Protein AF-A0AAW4UNA0-F1 (afdb_monomer)

Nearest PDB structures (foldseek):
  5j33-assembly1_A  TM=5.255E-01  e=4.674E-01  Arabidopsis thaliana
  5j34-assembly2_D  TM=4.840E-01  e=1.315E+00  Arabidopsis thaliana
  3blx-assembly6_P  TM=4.340E-01  e=8.113E-01  Saccharomyces cerevisiae
  2ayi-assembly1_A  TM=4.785E-01  e=1.988E+00  Thermus thermophilus

pLDDT: mean 91.31, std 9.85, range [39.16, 98.44]

Organism: NCBI:txid39491

Mean predicted aligned error: 4.28 Å

Sequence (84 aa):
MGGALALHPMIVVKDGKMDASRKYRGKIGKVIKNYAKDLEENLKNAIPDRVFITHSECDAKTVEEVRDYIASLGIFKEIIETRA

Foldseek 3Di:
DPPPFQKDFDWDADPNDTDTDDIDGDDPLVVLVVVLVVCLVVLQVDDQAEDEDEDEDDDPVSSVVSQVVSVVSVRHPYYYYHYD

Structure (mmCIF, N/CA/C/O backbone):
data_AF-A0AAW4UNA0-F1
#
_entry.id   AF-A0AAW4UNA0-F1
#
loop_
_atom_site.group_PDB
_atom_site.id
_atom_site.type_symbol
_atom_site.label_atom_id
_atom_site.label_alt_id
_atom_site.label_comp_id
_atom_site.label_asym_id
_atom_site.label_entity_id
_atom_site.label_seq_id
_atom_site.pdbx_PDB_ins_code
_atom_site.Cartn_x
_atom_site.Cartn_y
_atom_site.Cartn_z
_atom_site.occupancy
_atom_site.B_iso_or_equiv
_atom_site.auth_seq_id
_atom_site.auth_comp_id
_atom_site.auth_asym_id
_atom_site.auth_atom_id
_atom_site.pdbx_PDB_model_num
ATOM 1 N N . MET A 1 1 ? 7.571 -7.131 -28.133 1.00 39.16 1 MET A N 1
ATOM 2 C CA . MET A 1 1 ? 7.901 -5.693 -28.008 1.00 39.16 1 MET A CA 1
ATOM 3 C C . MET A 1 1 ? 6.875 -4.986 -27.114 1.00 39.16 1 MET A C 1
ATOM 5 O O . MET A 1 1 ? 5.944 -4.388 -27.624 1.00 39.16 1 MET A O 1
ATOM 9 N N . GLY A 1 2 ? 6.995 -5.081 -25.783 1.00 48.03 2 GLY A N 1
ATOM 10 C CA . GLY A 1 2 ? 6.107 -4.371 -24.833 1.00 48.03 2 GLY A CA 1
ATOM 11 C C . GLY A 1 2 ? 6.815 -3.301 -23.988 1.00 48.03 2 GLY A C 1
ATOM 12 O O . GLY A 1 2 ? 6.175 -2.580 -23.232 1.00 48.03 2 GLY A O 1
ATOM 13 N N . GLY A 1 3 ? 8.141 -3.183 -24.116 1.00 56.59 3 GLY A N 1
ATOM 14 C CA . GLY A 1 3 ? 8.985 -2.364 -23.239 1.00 56.59 3 GLY A CA 1
ATOM 15 C C . GLY A 1 3 ? 9.029 -0.867 -23.556 1.00 56.59 3 GLY A C 1
ATOM 16 O O . GLY A 1 3 ? 9.596 -0.112 -22.775 1.00 56.59 3 GLY A O 1
ATOM 17 N N . ALA A 1 4 ? 8.429 -0.407 -24.659 1.00 65.38 4 ALA A N 1
ATOM 18 C CA . ALA A 1 4 ? 8.588 0.977 -25.124 1.00 65.38 4 ALA A CA 1
ATOM 19 C C . ALA A 1 4 ? 7.896 2.026 -24.230 1.00 65.38 4 ALA A C 1
ATOM 21 O O . ALA A 1 4 ? 8.228 3.209 -24.290 1.00 65.38 4 ALA A O 1
ATOM 22 N N . LEU A 1 5 ? 6.934 1.616 -23.393 1.00 73.25 5 LEU A N 1
ATOM 23 C CA . LEU A 1 5 ? 6.125 2.553 -22.612 1.00 73.25 5 LEU A CA 1
ATOM 24 C C . LEU A 1 5 ? 6.322 2.452 -21.095 1.00 73.25 5 LEU A C 1
ATOM 26 O O . LEU A 1 5 ? 5.815 3.332 -20.410 1.00 73.25 5 LEU A 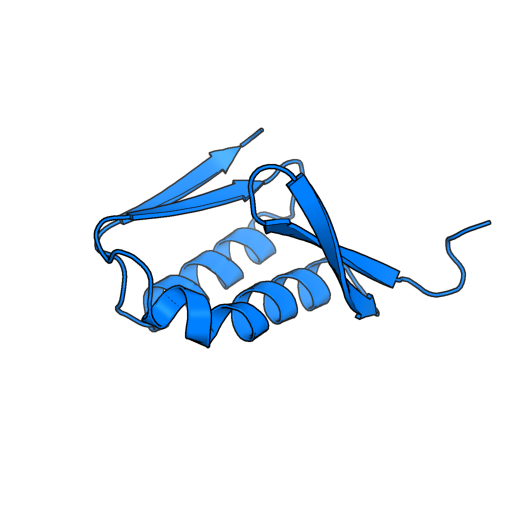O 1
ATOM 30 N N . ALA A 1 6 ? 7.074 1.471 -20.574 1.00 83.69 6 ALA A N 1
ATOM 31 C CA . ALA A 1 6 ? 7.242 1.237 -19.127 1.00 83.69 6 ALA A CA 1
ATOM 32 C C . ALA A 1 6 ? 5.900 1.296 -18.368 1.00 83.69 6 ALA A C 1
ATOM 34 O O . ALA A 1 6 ? 5.756 2.028 -17.385 1.00 83.69 6 ALA A O 1
ATOM 35 N N . LEU A 1 7 ? 4.892 0.605 -18.916 1.00 88.88 7 LEU A N 1
ATOM 36 C CA . LEU A 1 7 ? 3.541 0.563 -18.372 1.00 88.88 7 LEU A CA 1
ATOM 37 C C . LEU A 1 7 ? 3.371 -0.637 -17.448 1.00 88.88 7 LEU A C 1
ATOM 39 O O . LEU A 1 7 ? 3.714 -1.762 -17.802 1.00 88.88 7 LEU A O 1
ATOM 43 N N . HIS A 1 8 ? 2.761 -0.378 -16.303 1.00 89.94 8 HIS A N 1
ATOM 44 C CA . HIS A 1 8 ? 2.481 -1.342 -15.256 1.00 89.94 8 HIS A CA 1
ATOM 45 C C . HIS A 1 8 ? 0.972 -1.298 -14.966 1.00 89.94 8 HIS A C 1
ATOM 47 O O . HIS A 1 8 ? 0.476 -0.253 -14.536 1.00 89.94 8 HIS A O 1
ATOM 53 N N . PRO A 1 9 ? 0.208 -2.357 -15.290 1.00 90.56 9 PRO A N 1
ATOM 54 C CA . PRO A 1 9 ? -1.219 -2.414 -14.993 1.00 90.56 9 PRO A CA 1
ATOM 55 C C . PRO A 1 9 ? -1.456 -2.750 -13.517 1.00 90.56 9 PRO A C 1
ATOM 57 O O . PRO A 1 9 ? -0.767 -3.594 -12.942 1.00 90.56 9 PRO A O 1
ATOM 60 N N . MET A 1 10 ? -2.432 -2.096 -12.894 1.00 91.50 10 MET A N 1
ATOM 61 C CA . MET A 1 10 ? -3.002 -2.537 -11.626 1.00 91.50 10 MET A CA 1
ATOM 62 C C . MET A 1 10 ? -4.067 -3.579 -11.936 1.00 91.50 10 MET A C 1
ATOM 64 O O . MET A 1 10 ? -4.983 -3.318 -12.716 1.00 91.50 10 MET A O 1
ATOM 68 N N . ILE A 1 11 ? -3.925 -4.757 -11.337 1.00 91.56 11 ILE A N 1
ATOM 69 C CA . ILE A 1 11 ? -4.915 -5.822 -11.437 1.00 91.56 11 ILE A CA 1
ATOM 70 C C . ILE A 1 11 ? -5.742 -5.806 -10.157 1.00 91.56 11 ILE A C 1
ATOM 72 O O . ILE A 1 11 ? -5.185 -5.854 -9.063 1.00 9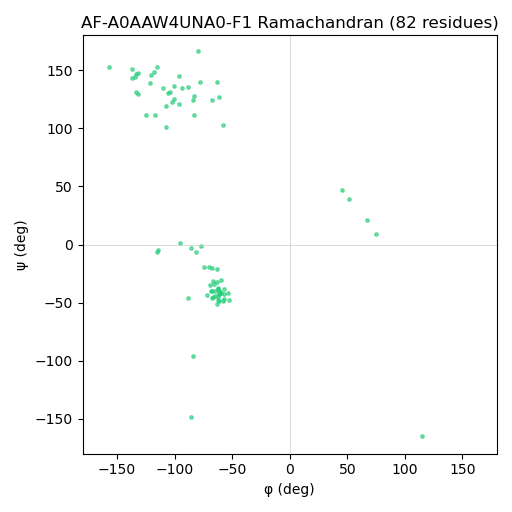1.56 11 ILE A O 1
ATOM 76 N N . VAL A 1 12 ? -7.060 -5.712 -10.297 1.00 91.69 12 VAL A N 1
ATOM 77 C CA . VAL A 1 12 ? -8.013 -5.721 -9.184 1.00 91.69 12 VAL A CA 1
ATOM 78 C C . VAL A 1 12 ? -8.927 -6.928 -9.305 1.00 91.69 12 VAL A C 1
ATOM 80 O O . VAL A 1 12 ? -9.233 -7.372 -10.410 1.00 91.69 12 VAL A O 1
ATOM 83 N N . VAL A 1 13 ? -9.371 -7.460 -8.168 1.00 91.75 13 VAL A N 1
ATOM 84 C CA . VAL A 1 13 ? -10.398 -8.503 -8.145 1.00 91.75 13 VAL A CA 1
ATOM 85 C C . VAL A 1 13 ? -11.747 -7.843 -7.914 1.00 91.75 13 VAL A C 1
ATOM 87 O O . VAL A 1 13 ? -11.952 -7.188 -6.895 1.00 91.75 13 VAL A O 1
ATOM 90 N N . LYS A 1 14 ? -12.670 -8.024 -8.856 1.00 89.12 14 LYS A N 1
ATOM 91 C CA . LYS A 1 14 ? -14.051 -7.554 -8.758 1.00 89.12 14 LYS A CA 1
ATOM 92 C C . LYS A 1 14 ? -14.985 -8.696 -9.135 1.00 89.12 14 LYS A C 1
ATOM 94 O O . LYS A 1 14 ? -14.769 -9.356 -10.148 1.00 89.12 14 LYS A O 1
ATOM 99 N N . ASP A 1 15 ? -15.981 -8.963 -8.294 1.00 92.50 15 ASP A N 1
ATOM 100 C CA . ASP A 1 15 ? -16.974 -10.027 -8.507 1.00 92.50 15 ASP A CA 1
ATOM 101 C C . ASP A 1 15 ? -16.335 -11.401 -8.812 1.00 92.50 15 ASP A C 1
ATOM 103 O O . ASP A 1 15 ? -16.776 -12.149 -9.685 1.00 92.50 15 ASP A O 1
ATOM 107 N N . GLY A 1 16 ? -15.232 -11.712 -8.119 1.00 93.94 16 GLY A N 1
ATOM 108 C CA . GLY A 1 16 ? -14.483 -12.963 -8.278 1.00 93.94 16 GLY A CA 1
ATOM 109 C C . GLY A 1 16 ? -13.621 -13.060 -9.544 1.00 93.94 16 GLY A C 1
ATOM 110 O O . GLY A 1 16 ? -13.091 -14.132 -9.826 1.00 93.94 16 GLY A O 1
ATOM 111 N N . LYS A 1 17 ? -13.459 -11.975 -10.311 1.00 94.19 17 LYS A N 1
ATOM 112 C CA . LYS A 1 17 ? -12.664 -11.943 -11.550 1.00 94.19 17 LYS A CA 1
ATOM 113 C C . LYS A 1 17 ? -11.526 -10.934 -11.459 1.00 94.19 17 LYS A C 1
ATOM 115 O O . LYS A 1 17 ? -11.678 -9.885 -10.841 1.00 94.19 17 LYS A O 1
ATOM 120 N N . MET A 1 18 ? -10.398 -11.248 -12.094 1.00 94.50 18 MET A N 1
ATOM 121 C CA . MET A 1 18 ? -9.268 -10.325 -12.228 1.00 94.50 18 MET A CA 1
ATOM 122 C C . MET A 1 18 ? -9.499 -9.384 -13.413 1.00 94.50 18 MET A C 1
ATOM 124 O O . MET A 1 18 ? -9.736 -9.856 -14.525 1.00 94.50 18 MET A O 1
ATOM 128 N N . ASP A 1 19 ? -9.389 -8.078 -13.185 1.00 92.25 19 ASP A N 1
ATOM 129 C CA . ASP A 1 19 ? -9.509 -7.051 -14.222 1.00 92.25 19 ASP A CA 1
ATOM 130 C C . ASP A 1 19 ? -8.351 -6.048 -14.142 1.00 92.25 19 ASP A C 1
ATOM 132 O O . ASP A 1 19 ? -7.831 -5.752 -13.062 1.00 92.25 19 ASP A O 1
ATOM 136 N N . ALA A 1 20 ? -7.935 -5.520 -15.291 1.00 90.00 20 ALA A N 1
ATOM 137 C CA . ALA A 1 20 ? -6.951 -4.454 -15.361 1.00 90.00 20 ALA A CA 1
ATOM 138 C C . ALA A 1 20 ? -7.660 -3.113 -15.155 1.00 90.00 20 ALA A C 1
ATOM 140 O O . ALA A 1 20 ? -8.403 -2.654 -16.017 1.00 90.00 20 ALA A O 1
ATOM 141 N N . SER A 1 21 ? -7.396 -2.457 -14.027 1.00 86.56 21 SER A N 1
ATOM 142 C CA . SER A 1 21 ? -7.974 -1.150 -13.728 1.00 86.56 21 SER A CA 1
ATOM 143 C C . SER A 1 21 ? -7.142 -0.034 -14.373 1.00 86.56 21 SER A C 1
ATOM 145 O O . SER A 1 21 ? -7.287 0.292 -15.552 1.00 86.56 21 SER A O 1
ATOM 147 N N . ARG A 1 22 ? -6.224 0.567 -13.619 1.00 89.25 22 ARG A N 1
ATOM 148 C CA . ARG A 1 22 ? -5.401 1.696 -14.049 1.00 89.25 22 ARG A CA 1
ATOM 149 C C . ARG A 1 22 ? -4.040 1.216 -14.552 1.00 89.25 22 ARG A C 1
ATOM 151 O O . ARG A 1 22 ? -3.462 0.265 -14.035 1.00 89.25 22 ARG A O 1
ATOM 158 N N . LYS A 1 23 ? -3.503 1.898 -15.569 1.00 90.38 23 LYS A N 1
ATOM 159 C CA . LYS A 1 23 ? -2.135 1.695 -16.069 1.00 90.38 23 LYS A CA 1
ATOM 160 C C . LYS A 1 23 ? -1.246 2.833 -15.590 1.00 90.38 23 LYS A C 1
ATOM 162 O O . LYS A 1 23 ? -1.583 4.002 -15.758 1.00 90.38 23 LYS A O 1
ATOM 167 N N . TYR A 1 24 ? -0.095 2.484 -15.041 1.00 91.25 24 TYR A N 1
ATOM 168 C CA . TYR A 1 24 ? 0.865 3.415 -14.465 1.00 91.25 24 TYR A CA 1
ATOM 169 C C . TYR A 1 24 ? 2.152 3.386 -15.261 1.00 91.25 24 TYR A C 1
ATOM 171 O O . TYR A 1 24 ? 2.480 2.374 -15.873 1.00 91.25 24 TYR A O 1
ATOM 179 N N . ARG A 1 25 ? 2.894 4.492 -15.250 1.00 90.75 25 ARG A N 1
ATOM 180 C CA . ARG A 1 25 ? 4.109 4.637 -16.048 1.00 90.75 25 ARG A CA 1
ATOM 181 C C . ARG A 1 25 ? 5.328 4.923 -15.179 1.00 90.75 25 ARG A C 1
ATOM 183 O O . ARG A 1 25 ? 5.259 5.761 -14.281 1.00 90.75 25 ARG A O 1
ATOM 190 N N . GLY A 1 26 ? 6.456 4.297 -15.508 1.00 90.38 26 GLY A N 1
ATOM 191 C CA . GLY A 1 26 ? 7.762 4.588 -14.910 1.00 90.38 26 GLY A CA 1
ATOM 192 C C . GLY A 1 26 ? 8.337 3.427 -14.105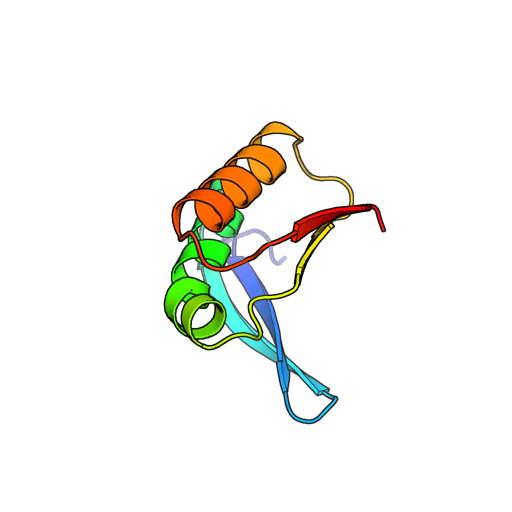 1.00 90.38 26 GLY A C 1
ATOM 193 O O . GLY A 1 26 ? 7.903 2.294 -14.241 1.00 90.38 26 GLY A O 1
ATOM 194 N N . LYS A 1 27 ? 9.353 3.706 -13.280 1.00 90.12 27 LYS A N 1
ATOM 195 C CA . LYS A 1 27 ? 10.034 2.678 -12.477 1.00 90.12 27 LYS A CA 1
ATOM 196 C C . LYS A 1 27 ? 9.074 2.028 -11.476 1.00 90.12 27 LYS A C 1
ATOM 198 O O . LYS A 1 27 ? 8.324 2.736 -10.804 1.00 90.12 27 LYS A O 1
ATOM 203 N N . ILE A 1 28 ? 9.187 0.710 -11.316 1.00 87.44 28 ILE A N 1
ATOM 204 C CA . ILE A 1 28 ? 8.264 -0.103 -10.514 1.00 87.44 28 ILE A CA 1
ATOM 205 C C . ILE A 1 28 ? 8.088 0.398 -9.069 1.00 87.44 28 ILE A C 1
ATOM 207 O O . ILE A 1 28 ? 6.959 0.518 -8.614 1.00 87.44 28 ILE A O 1
ATOM 211 N N . GLY A 1 29 ? 9.158 0.816 -8.380 1.00 87.75 29 GLY A N 1
ATOM 212 C CA . GLY A 1 29 ? 9.044 1.343 -7.010 1.00 87.75 29 GLY A CA 1
ATOM 213 C C . GLY A 1 29 ? 8.187 2.614 -6.910 1.00 87.75 29 GLY A C 1
ATOM 214 O O . GLY A 1 29 ? 7.370 2.754 -6.006 1.00 87.75 29 GLY A O 1
ATOM 215 N N . LYS A 1 30 ? 8.281 3.524 -7.895 1.00 89.25 30 LYS A N 1
ATOM 216 C CA . LYS A 1 30 ? 7.401 4.708 -7.968 1.00 89.25 30 LYS A CA 1
ATOM 217 C C . LYS A 1 30 ? 5.957 4.304 -8.259 1.00 89.25 30 LYS A C 1
ATOM 219 O O . LYS A 1 30 ? 5.026 4.892 -7.717 1.00 89.25 30 LYS A O 1
ATOM 224 N N . VAL A 1 31 ? 5.785 3.323 -9.137 1.00 92.50 31 VAL A N 1
ATOM 225 C CA . VAL A 1 31 ? 4.476 2.803 -9.519 1.00 92.50 31 VAL A CA 1
ATOM 226 C C . VAL A 1 31 ? 3.755 2.193 -8.315 1.00 92.50 31 VAL A C 1
ATOM 228 O O . VAL A 1 31 ? 2.613 2.558 -8.067 1.00 92.50 31 VAL A O 1
ATOM 231 N N . ILE A 1 32 ? 4.430 1.352 -7.529 1.00 91.81 32 ILE A N 1
ATOM 232 C CA . ILE A 1 32 ? 3.859 0.698 -6.343 1.00 91.81 32 ILE A CA 1
ATOM 233 C C . ILE A 1 32 ? 3.370 1.730 -5.312 1.00 91.81 32 ILE A C 1
ATOM 235 O O . ILE A 1 32 ? 2.261 1.610 -4.796 1.00 91.81 32 ILE A O 1
ATOM 239 N N . LYS A 1 33 ? 4.124 2.810 -5.075 1.00 89.50 33 LYS A N 1
ATOM 240 C CA . LYS A 1 33 ? 3.659 3.907 -4.203 1.00 89.50 33 LYS A CA 1
ATOM 241 C C . LYS A 1 33 ? 2.389 4.573 -4.719 1.00 89.50 33 LYS A C 1
ATOM 243 O O . LYS A 1 33 ? 1.503 4.906 -3.939 1.00 89.50 33 LYS A O 1
ATOM 248 N N . ASN A 1 34 ? 2.297 4.783 -6.031 1.00 91.81 34 ASN A N 1
ATOM 249 C CA . ASN A 1 34 ? 1.096 5.352 -6.634 1.00 91.81 34 ASN A CA 1
ATOM 250 C C . ASN A 1 34 ? -0.103 4.402 -6.513 1.00 91.81 34 ASN A C 1
ATOM 252 O O . ASN A 1 34 ? -1.220 4.883 -6.373 1.00 91.81 34 ASN A O 1
ATOM 256 N N . TYR A 1 35 ? 0.118 3.081 -6.522 1.00 90.69 35 TYR A N 1
ATOM 257 C CA . TYR A 1 35 ? -0.954 2.108 -6.289 1.00 90.69 35 TYR A CA 1
ATOM 258 C C . TYR A 1 35 ? -1.511 2.265 -4.881 1.00 90.69 35 TYR A C 1
ATOM 260 O O . TYR A 1 35 ? -2.718 2.411 -4.728 1.00 90.69 35 TYR A O 1
ATOM 268 N N . ALA A 1 36 ? -0.637 2.270 -3.870 1.00 91.56 36 ALA A N 1
ATOM 269 C CA . ALA A 1 36 ? -1.058 2.410 -2.480 1.00 91.56 36 ALA A CA 1
ATOM 270 C C . ALA A 1 36 ? -1.870 3.699 -2.271 1.00 91.56 36 ALA A C 1
ATOM 272 O O . ALA A 1 36 ? -2.932 3.659 -1.657 1.00 91.56 36 ALA A O 1
ATOM 273 N N . LYS A 1 37 ? -1.427 4.813 -2.872 1.00 92.44 37 LYS A N 1
ATOM 274 C CA . LYS A 1 37 ? -2.143 6.097 -2.833 1.00 92.44 37 LYS A CA 1
ATOM 275 C C . LYS A 1 37 ? -3.499 6.075 -3.531 1.00 92.44 37 LYS A C 1
ATOM 277 O O . LYS A 1 37 ? -4.471 6.580 -2.989 1.00 92.44 37 LYS A O 1
ATOM 282 N N . ASP A 1 38 ? -3.589 5.482 -4.717 1.00 93.25 38 ASP A N 1
ATOM 283 C CA . ASP A 1 38 ? -4.869 5.379 -5.430 1.00 93.25 38 ASP A CA 1
ATOM 284 C C . ASP A 1 38 ? -5.868 4.456 -4.706 1.00 93.25 38 ASP A C 1
ATOM 286 O O . ASP A 1 38 ? -7.074 4.552 -4.930 1.00 93.25 38 ASP A O 1
ATOM 290 N N . LEU A 1 39 ? -5.383 3.576 -3.825 1.00 93.19 39 LEU A N 1
ATOM 291 C CA . LEU A 1 39 ? -6.211 2.740 -2.963 1.00 93.19 39 LEU A CA 1
ATOM 292 C C . LEU A 1 39 ? -6.619 3.426 -1.651 1.00 93.19 39 LEU A C 1
ATOM 294 O O . LEU A 1 39 ? -7.389 2.822 -0.914 1.00 93.19 39 LEU A O 1
ATOM 298 N N . GLU A 1 40 ? -6.172 4.652 -1.352 1.00 95.62 40 GLU A N 1
ATOM 299 C CA . GLU A 1 40 ? -6.385 5.305 -0.047 1.00 95.62 40 GLU A CA 1
ATOM 300 C C . GLU A 1 40 ? -7.858 5.320 0.383 1.00 95.62 40 GLU A C 1
ATOM 302 O O . GLU A 1 40 ? -8.183 4.905 1.493 1.00 95.62 40 GLU A O 1
ATOM 307 N N . GLU A 1 41 ? -8.767 5.720 -0.506 1.00 96.56 41 GLU A N 1
ATOM 308 C CA . GLU A 1 41 ? -10.203 5.744 -0.202 1.00 96.56 41 GLU A CA 1
ATOM 309 C C . GLU A 1 41 ? -10.775 4.336 0.018 1.00 96.56 41 GLU A C 1
ATOM 311 O O . GLU A 1 41 ? -11.631 4.142 0.878 1.00 96.56 41 GLU A O 1
ATOM 316 N N . ASN A 1 42 ? -10.274 3.323 -0.693 1.00 94.31 42 ASN A N 1
ATOM 317 C CA . ASN A 1 42 ? -10.672 1.936 -0.441 1.00 94.31 42 ASN A CA 1
ATOM 318 C C . ASN A 1 42 ? -10.146 1.451 0.913 1.00 94.31 42 ASN A C 1
ATOM 320 O O . ASN A 1 42 ? -10.871 0.779 1.639 1.00 94.31 42 ASN A O 1
ATOM 324 N N . LEU A 1 43 ? -8.908 1.813 1.265 1.00 96.12 43 LEU A N 1
ATOM 325 C CA . LEU A 1 43 ? -8.301 1.482 2.552 1.00 96.12 43 LEU A CA 1
ATOM 326 C C . LEU A 1 43 ? -9.090 2.124 3.698 1.00 96.12 43 LEU A C 1
ATOM 328 O O . LEU A 1 43 ? -9.408 1.431 4.656 1.00 96.12 43 LEU A O 1
ATOM 332 N N . LYS A 1 44 ? -9.476 3.404 3.580 1.00 96.62 44 LYS A N 1
ATOM 333 C CA . LYS A 1 44 ? -10.291 4.118 4.587 1.00 96.62 44 LYS A CA 1
ATOM 334 C C . LYS A 1 44 ? -11.657 3.480 4.831 1.00 96.62 44 LYS A C 1
ATOM 336 O O . LYS A 1 44 ? -12.174 3.571 5.938 1.00 96.62 44 LYS A O 1
ATOM 341 N N . ASN A 1 45 ? -12.229 2.843 3.811 1.00 96.94 45 ASN A N 1
ATOM 342 C CA . ASN A 1 45 ? -13.522 2.163 3.890 1.00 96.94 45 ASN A CA 1
ATOM 343 C C . ASN A 1 45 ? -13.403 0.652 4.178 1.00 96.94 45 ASN A C 1
ATOM 345 O O . ASN A 1 45 ? -14.418 -0.046 4.216 1.00 96.94 45 ASN A O 1
ATOM 349 N N . ALA A 1 46 ? -12.187 0.126 4.350 1.00 96.44 46 ALA A N 1
ATOM 350 C CA . ALA A 1 46 ? -11.953 -1.289 4.607 1.00 96.44 46 ALA A CA 1
ATOM 351 C C . ALA A 1 46 ? -12.212 -1.669 6.075 1.00 96.44 46 ALA A C 1
ATOM 353 O O . ALA A 1 46 ? -12.297 -0.826 6.967 1.00 96.44 46 ALA A O 1
ATOM 354 N N . ILE A 1 47 ? -12.302 -2.976 6.336 1.00 97.38 47 ILE A N 1
ATOM 355 C CA . ILE A 1 47 ? -12.412 -3.512 7.697 1.00 97.38 47 ILE A CA 1
ATOM 356 C C . ILE A 1 47 ? -11.085 -3.254 8.441 1.00 97.38 47 ILE A C 1
ATOM 358 O O . ILE A 1 47 ? -10.042 -3.713 7.974 1.00 97.38 47 ILE A O 1
ATOM 362 N N . PRO A 1 48 ? -11.096 -2.580 9.607 1.00 97.50 48 PRO A N 1
ATOM 363 C CA . PRO A 1 48 ? -9.884 -2.083 10.266 1.00 97.50 48 PRO A CA 1
ATOM 364 C C . PRO A 1 48 ? -9.073 -3.162 11.000 1.00 97.50 48 PRO A C 1
ATOM 366 O O . PRO A 1 48 ? -8.047 -2.866 11.605 1.00 97.50 48 PRO A O 1
ATOM 369 N N . ASP A 1 49 ? -9.508 -4.422 11.014 1.00 98.44 49 ASP A N 1
ATOM 370 C CA . ASP A 1 49 ? -8.814 -5.464 11.774 1.00 98.44 49 ASP A CA 1
ATOM 371 C C . ASP A 1 49 ? -7.436 -5.793 11.200 1.00 98.44 49 ASP A C 1
ATOM 373 O O . ASP A 1 49 ? -6.473 -5.868 11.959 1.00 98.44 49 ASP A O 1
ATOM 377 N N . ARG A 1 50 ? -7.318 -5.972 9.879 1.00 97.88 50 ARG A N 1
ATOM 378 C CA . ARG A 1 50 ? -6.039 -6.338 9.260 1.00 97.88 50 ARG A CA 1
ATOM 379 C C . ARG A 1 50 ? -5.956 -5.971 7.786 1.0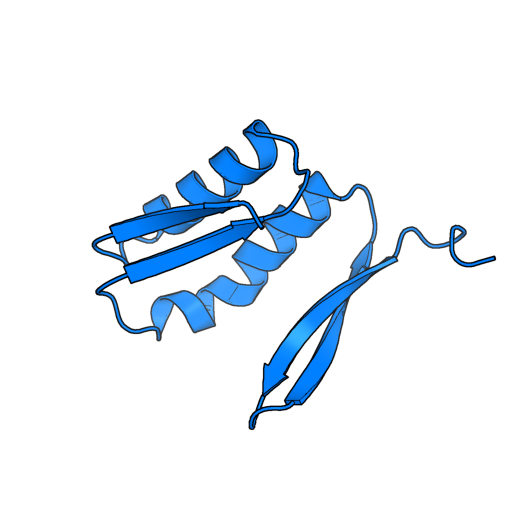0 97.88 50 ARG A C 1
ATOM 381 O O . ARG A 1 50 ? -6.957 -6.007 7.074 1.00 97.88 50 ARG A O 1
ATOM 388 N N . VAL A 1 51 ? -4.734 -5.739 7.321 1.00 97.69 51 VAL A N 1
ATOM 389 C CA . VAL A 1 51 ? -4.390 -5.600 5.902 1.00 97.69 51 VAL A CA 1
ATOM 390 C C . VAL A 1 51 ? -3.141 -6.415 5.582 1.00 97.69 51 VAL A C 1
ATOM 392 O O . VAL A 1 51 ? -2.231 -6.527 6.404 1.00 97.69 51 VAL A O 1
ATOM 395 N N . PHE A 1 52 ? -3.105 -6.989 4.381 1.00 97.12 52 PHE A N 1
ATOM 396 C CA . PHE A 1 52 ? -1.983 -7.787 3.899 1.00 97.12 52 PHE A CA 1
ATOM 397 C C . PHE A 1 52 ? -1.235 -7.051 2.791 1.00 97.12 52 PHE A C 1
ATOM 399 O O . PHE A 1 52 ? -1.843 -6.531 1.855 1.00 97.12 52 PHE A O 1
ATOM 406 N N . ILE A 1 53 ? 0.089 -7.063 2.879 1.00 96.12 53 ILE A N 1
ATOM 407 C CA . ILE A 1 53 ? 0.998 -6.691 1.802 1.00 96.12 53 ILE A CA 1
ATOM 408 C C . ILE A 1 53 ? 1.627 -7.993 1.316 1.00 96.12 53 ILE A C 1
ATOM 410 O O . ILE A 1 53 ? 2.515 -8.545 1.962 1.00 96.12 53 ILE A O 1
ATOM 414 N N . THR A 1 54 ? 1.130 -8.517 0.199 1.00 95.25 54 THR A N 1
ATOM 415 C CA . THR A 1 54 ? 1.679 -9.726 -0.424 1.00 95.25 54 THR A CA 1
ATOM 416 C C . THR A 1 54 ? 2.534 -9.329 -1.613 1.00 95.25 54 THR A C 1
ATOM 418 O O . THR A 1 54 ? 2.050 -8.662 -2.528 1.00 95.25 54 THR A O 1
ATOM 421 N N . HIS A 1 55 ? 3.802 -9.730 -1.613 1.00 93.12 55 HIS A N 1
ATOM 422 C CA . HIS A 1 55 ? 4.723 -9.419 -2.700 1.00 93.12 55 HIS A CA 1
ATOM 423 C C . HIS A 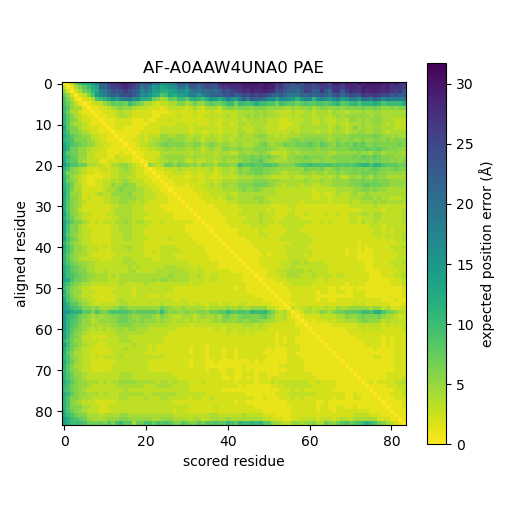1 55 ? 5.580 -10.630 -3.086 1.00 93.12 55 HIS A C 1
ATOM 425 O O . HIS A 1 55 ? 5.874 -11.505 -2.277 1.00 93.12 55 HIS A O 1
ATOM 431 N N . SER A 1 56 ? 5.987 -10.673 -4.353 1.00 89.69 56 SER A N 1
ATOM 432 C CA . SER A 1 56 ? 7.039 -11.566 -4.848 1.00 89.69 56 SER A CA 1
ATOM 433 C C . SER A 1 56 ? 8.408 -10.906 -4.626 1.00 89.69 56 SER A C 1
ATOM 435 O O . SER A 1 56 ? 8.580 -10.126 -3.690 1.00 89.69 56 SER A O 1
ATOM 437 N N . GLU A 1 57 ? 9.396 -11.150 -5.490 1.00 87.69 57 GLU A N 1
ATOM 438 C CA . GLU A 1 57 ? 10.642 -10.377 -5.477 1.00 87.69 57 GLU A CA 1
ATOM 439 C C . GLU A 1 57 ? 10.362 -8.878 -5.678 1.00 87.69 57 GLU A C 1
ATOM 441 O O . GLU A 1 57 ? 10.060 -8.408 -6.775 1.00 87.69 57 GLU A O 1
ATOM 446 N N . CYS A 1 58 ? 10.430 -8.135 -4.577 1.00 89.00 58 CYS A N 1
ATOM 447 C CA . CYS A 1 58 ? 10.297 -6.693 -4.513 1.00 89.00 58 CYS A CA 1
ATOM 448 C C . CYS A 1 58 ? 11.420 -6.164 -3.626 1.00 89.00 58 CYS A C 1
ATOM 450 O O . CYS A 1 58 ? 11.851 -6.829 -2.684 1.00 89.00 58 CYS A O 1
ATOM 452 N N . ASP A 1 59 ? 11.908 -4.974 -3.950 1.00 90.81 59 ASP A N 1
ATOM 453 C CA . ASP A 1 59 ? 12.899 -4.288 -3.136 1.00 90.81 59 ASP A CA 1
ATOM 454 C C . ASP A 1 59 ? 12.328 -4.011 -1.736 1.00 90.81 59 ASP A C 1
ATOM 456 O O . ASP A 1 59 ? 11.249 -3.429 -1.613 1.00 90.81 59 ASP A O 1
ATOM 460 N N . ALA A 1 60 ? 13.052 -4.419 -0.689 1.00 91.81 60 ALA A N 1
ATOM 461 C CA . ALA A 1 60 ? 12.575 -4.349 0.695 1.00 91.81 60 ALA A CA 1
ATOM 462 C C . ALA A 1 60 ? 12.187 -2.920 1.099 1.00 91.81 60 ALA A C 1
ATOM 464 O O . ALA A 1 60 ? 11.154 -2.713 1.728 1.00 91.81 60 ALA A O 1
ATOM 465 N N . LYS A 1 61 ? 12.951 -1.922 0.640 1.00 93.12 61 LYS A N 1
ATOM 466 C CA . LYS A 1 61 ? 12.639 -0.511 0.878 1.00 93.12 61 LYS A CA 1
ATOM 467 C C . LYS A 1 61 ? 11.307 -0.104 0.244 1.00 93.12 61 LYS A C 1
ATOM 469 O O . LYS A 1 61 ? 10.561 0.669 0.831 1.00 93.12 61 LYS A O 1
ATOM 474 N N . THR A 1 62 ? 10.979 -0.619 -0.940 1.00 92.75 62 THR A N 1
ATOM 475 C CA . THR A 1 62 ? 9.678 -0.342 -1.571 1.00 92.75 62 THR A CA 1
ATOM 476 C C . THR A 1 62 ? 8.523 -0.920 -0.747 1.00 92.75 62 THR A C 1
ATOM 478 O O . THR A 1 62 ? 7.489 -0.265 -0.616 1.00 92.75 62 THR A O 1
ATOM 481 N N . VAL A 1 63 ? 8.689 -2.121 -0.186 1.00 94.62 63 VAL A N 1
ATOM 482 C CA . VAL A 1 63 ? 7.683 -2.759 0.682 1.00 94.62 63 VAL A CA 1
ATOM 483 C C . VAL A 1 63 ? 7.521 -1.979 1.989 1.00 94.62 63 VAL A C 1
ATOM 485 O O . VAL A 1 63 ? 6.395 -1.659 2.369 1.00 94.62 63 VAL A O 1
ATOM 488 N N . GLU A 1 64 ? 8.633 -1.590 2.616 1.00 95.88 64 GLU A N 1
ATOM 489 C CA . GLU A 1 64 ? 8.664 -0.755 3.821 1.00 95.88 64 GLU A CA 1
ATOM 490 C C . GLU A 1 64 ? 7.950 0.585 3.597 1.00 95.88 64 GLU A C 1
ATOM 492 O O . GLU A 1 64 ? 7.063 0.951 4.359 1.00 95.88 64 GLU A O 1
ATOM 497 N N . GLU A 1 65 ? 8.218 1.273 2.485 1.00 95.31 65 GLU A N 1
ATOM 498 C CA . GLU A 1 65 ? 7.565 2.549 2.166 1.00 95.31 65 GLU A CA 1
ATOM 499 C C . GLU A 1 65 ? 6.042 2.416 1.965 1.00 95.31 65 GLU A C 1
ATOM 501 O O . GLU A 1 65 ? 5.292 3.348 2.267 1.00 95.31 65 GLU A O 1
ATOM 506 N N . VAL A 1 66 ? 5.559 1.279 1.451 1.00 96.12 66 VAL A N 1
ATOM 507 C CA . VAL A 1 66 ? 4.114 0.995 1.365 1.00 96.12 66 VAL A CA 1
ATOM 508 C C . VAL A 1 66 ? 3.540 0.706 2.746 1.00 96.12 66 VAL A C 1
ATOM 510 O O . VAL A 1 66 ? 2.470 1.219 3.076 1.00 96.12 66 VAL A O 1
ATOM 513 N N . ARG A 1 67 ? 4.246 -0.091 3.553 1.00 97.19 67 ARG A N 1
ATOM 514 C CA . ARG A 1 67 ? 3.861 -0.407 4.930 1.00 97.19 67 ARG A CA 1
ATOM 515 C C . ARG A 1 67 ? 3.733 0.864 5.766 1.00 97.19 67 ARG A C 1
ATOM 517 O O . ARG A 1 67 ? 2.698 1.050 6.401 1.00 97.19 67 ARG A O 1
ATOM 524 N N . ASP A 1 68 ? 4.724 1.748 5.708 1.00 97.44 68 ASP A N 1
ATOM 525 C CA . ASP A 1 68 ? 4.739 3.029 6.418 1.00 97.44 68 ASP A CA 1
ATOM 526 C C . ASP A 1 68 ? 3.588 3.929 5.982 1.00 97.44 68 ASP A C 1
ATOM 528 O O . ASP A 1 68 ? 2.911 4.534 6.813 1.00 97.44 68 ASP A O 1
ATOM 532 N N . TYR A 1 69 ? 3.317 3.986 4.677 1.00 97.25 69 TYR A N 1
ATOM 533 C CA . TYR A 1 69 ? 2.185 4.744 4.165 1.00 97.25 69 TYR A CA 1
ATOM 534 C C . TYR A 1 69 ? 0.854 4.201 4.706 1.00 97.25 69 TYR A C 1
ATOM 536 O O . TYR A 1 69 ? 0.061 4.975 5.236 1.00 97.25 69 TYR A O 1
ATOM 544 N N . ILE A 1 70 ? 0.627 2.886 4.654 1.00 97.12 70 ILE A N 1
ATOM 545 C CA . ILE A 1 70 ? -0.588 2.259 5.198 1.00 97.12 70 ILE A CA 1
ATOM 546 C C . ILE A 1 70 ? -0.701 2.496 6.713 1.00 97.12 70 ILE A C 1
ATOM 548 O O . ILE A 1 70 ? -1.782 2.832 7.197 1.00 97.12 70 ILE A O 1
ATOM 552 N N . ALA A 1 71 ? 0.403 2.378 7.457 1.00 97.62 71 ALA A N 1
ATOM 553 C CA . ALA A 1 71 ? 0.448 2.656 8.892 1.00 97.62 71 ALA A CA 1
ATOM 554 C C . ALA A 1 71 ? 0.091 4.117 9.201 1.00 97.62 71 ALA A C 1
ATOM 556 O O . ALA A 1 71 ? -0.668 4.382 10.133 1.00 97.62 71 ALA A O 1
ATOM 557 N N . SER A 1 72 ? 0.568 5.061 8.382 1.00 97.62 72 SER A N 1
ATOM 558 C CA . SER A 1 72 ? 0.296 6.495 8.549 1.00 97.62 72 SER A CA 1
ATOM 559 C C . SER A 1 72 ? -1.184 6.868 8.411 1.00 97.62 72 SER A C 1
ATOM 561 O O . SER A 1 72 ? -1.597 7.902 8.929 1.00 97.62 72 SER A O 1
ATOM 563 N N . LEU A 1 73 ? -1.998 6.023 7.763 1.00 96.81 73 LEU A N 1
ATOM 564 C CA . LEU A 1 73 ? -3.443 6.238 7.656 1.00 96.81 73 LEU A CA 1
ATOM 565 C C . LEU A 1 73 ? -4.185 5.948 8.971 1.00 96.81 73 LEU A C 1
ATOM 567 O O . LEU A 1 73 ? -5.318 6.392 9.134 1.00 96.81 73 LEU A O 1
ATOM 571 N N . GLY A 1 74 ? -3.579 5.196 9.899 1.00 97.50 74 GLY A N 1
ATOM 572 C CA . GLY A 1 74 ? -4.164 4.899 11.212 1.00 97.50 74 GLY A CA 1
ATOM 573 C C . GLY A 1 74 ? -5.422 4.020 11.179 1.00 97.50 74 GLY A C 1
ATOM 574 O O . GLY A 1 74 ? -6.206 4.050 12.123 1.00 97.50 74 GLY A O 1
ATOM 575 N N . ILE A 1 75 ? -5.637 3.261 10.098 1.00 97.62 75 ILE A N 1
ATOM 576 C CA . ILE A 1 75 ? -6.867 2.479 9.879 1.00 97.62 75 ILE A CA 1
ATOM 577 C C . ILE A 1 75 ? -6.774 1.075 10.485 1.00 97.62 75 ILE A C 1
ATOM 579 O O . ILE A 1 75 ? -7.722 0.613 11.115 1.00 97.62 75 ILE A O 1
ATOM 583 N N . PHE A 1 76 ? -5.656 0.374 10.265 1.00 98.31 76 PHE A N 1
ATOM 584 C CA . PHE A 1 76 ? -5.562 -1.063 10.528 1.00 98.31 76 PHE A CA 1
ATOM 585 C C . PHE A 1 76 ? -4.863 -1.377 11.852 1.00 98.31 76 PHE A C 1
ATOM 587 O O . PHE A 1 76 ? -3.804 -0.821 12.139 1.00 98.31 76 PHE A O 1
ATOM 594 N N . LYS A 1 77 ? -5.410 -2.324 12.626 1.00 98.12 77 LYS A N 1
ATOM 595 C CA . LYS A 1 77 ? -4.771 -2.844 13.851 1.00 98.12 77 LYS A CA 1
ATOM 596 C C . LYS A 1 77 ? -3.526 -3.673 13.536 1.00 98.12 77 LYS A C 1
ATOM 598 O O . LYS A 1 77 ? -2.568 -3.657 14.302 1.00 98.12 77 LYS A O 1
ATOM 603 N N . GLU A 1 78 ? -3.550 -4.397 12.418 1.00 98.19 78 GLU A N 1
ATOM 604 C CA . GLU A 1 78 ? -2.469 -5.280 11.994 1.00 98.19 78 GLU A CA 1
ATOM 605 C C . GLU A 1 78 ? -2.127 -5.069 10.512 1.00 98.19 78 GLU A C 1
ATOM 607 O O . GLU A 1 78 ? -3.004 -5.065 9.646 1.00 98.19 78 GLU A O 1
ATOM 612 N N . ILE A 1 79 ? -0.834 -4.917 10.216 1.00 98.12 79 ILE A N 1
ATOM 613 C CA . ILE A 1 79 ? -0.296 -4.861 8.852 1.00 98.12 79 ILE A CA 1
ATOM 614 C C . ILE A 1 79 ? 0.645 -6.051 8.680 1.00 98.12 79 ILE A C 1
ATOM 616 O O . ILE A 1 79 ? 1.719 -6.091 9.292 1.00 98.12 79 ILE A O 1
ATOM 620 N N . ILE A 1 80 ? 0.242 -7.008 7.849 1.00 98.12 80 ILE A N 1
ATOM 621 C CA . ILE A 1 80 ? 0.928 -8.290 7.672 1.00 98.12 80 ILE A CA 1
ATOM 622 C C . ILE A 1 80 ? 1.633 -8.296 6.318 1.00 98.12 80 ILE A C 1
ATOM 624 O O . ILE A 1 80 ? 0.993 -8.196 5.274 1.00 98.12 80 ILE A O 1
ATOM 628 N N . GLU A 1 81 ? 2.952 -8.443 6.328 1.00 96.38 81 GLU A N 1
ATOM 629 C CA . GLU A 1 81 ? 3.732 -8.690 5.117 1.00 96.38 81 GLU A CA 1
ATOM 630 C C . GLU A 1 81 ? 3.816 -10.197 4.854 1.00 96.38 81 GLU A C 1
ATOM 632 O O . GLU A 1 81 ? 4.036 -10.990 5.770 1.00 96.38 81 GLU A O 1
ATOM 637 N N . THR A 1 82 ? 3.621 -10.601 3.600 1.00 96.12 82 THR A N 1
ATOM 638 C CA . THR A 1 82 ? 3.708 -12.000 3.165 1.00 96.12 82 THR A CA 1
ATOM 639 C C . THR A 1 82 ? 4.452 -12.092 1.842 1.00 96.12 82 THR A C 1
AT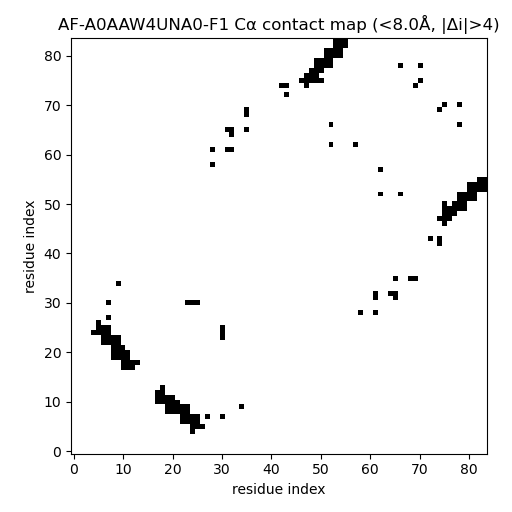OM 641 O O . THR A 1 82 ? 4.288 -11.245 0.961 1.00 96.12 82 THR A O 1
ATOM 644 N N . ARG A 1 83 ? 5.246 -13.152 1.686 1.00 94.19 83 ARG A N 1
ATOM 645 C CA . ARG A 1 83 ? 5.963 -13.442 0.445 1.00 94.19 83 ARG A CA 1
ATOM 646 C C . ARG A 1 83 ? 5.293 -14.601 -0.289 1.00 94.19 83 ARG A C 1
ATOM 648 O O . ARG A 1 83 ? 5.0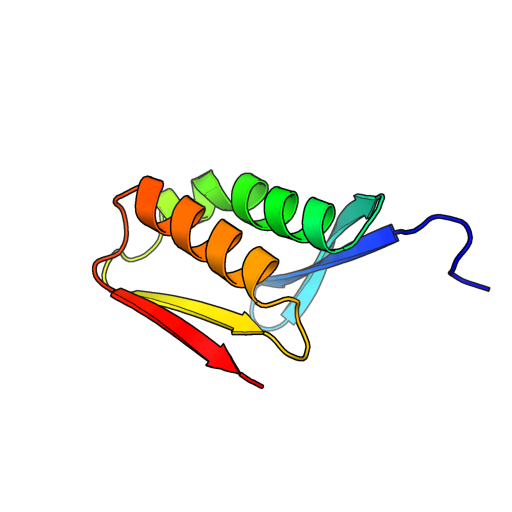14 -15.621 0.339 1.00 94.19 83 ARG A O 1
ATOM 655 N N . ALA A 1 84 ? 5.037 -14.414 -1.583 1.00 87.88 84 ALA A N 1
ATOM 656 C CA . ALA A 1 84 ? 4.517 -15.444 -2.488 1.00 87.88 84 ALA A CA 1
ATOM 657 C C . ALA A 1 84 ? 5.638 -16.182 -3.232 1.00 87.88 84 ALA A C 1
ATOM 659 O O . ALA A 1 84 ? 6.718 -15.571 -3.432 1.00 87.88 84 ALA A O 1
#

InterPro domains:
  IPR043168 DegV, C-terminal domain [G3DSA:3.30.1180.10] (1-84)

Solvent-accessible surface area (backbone atoms only — not comparable to full-atom values): 5252 Å² total; per-residue (Å²): 142,76,73,91,65,43,68,47,73,41,74,44,79,55,97,93,37,81,43,75,70,56,76,39,68,57,60,65,64,65,39,54,52,50,51,57,58,76,38,43,71,58,57,75,70,46,73,42,66,56,48,76,48,75,42,60,100,64,60,66,67,54,54,48,56,48,50,51,53,56,57,71,68,71,56,54,79,34,82,44,80,46,78,107

Secondary structure (DSSP, 8-state):
--TTS-EEEEEEEETTEEEEEEEEES-HHHHHHHHHHHTHHHHHTS-TTEEEEEESS--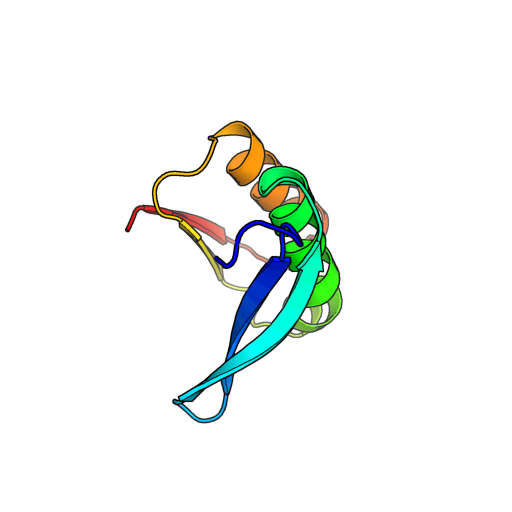HHHHHHHHHHHHHTT--SEEEEEE-

Radius of gyration: 13.61 Å; Cα contacts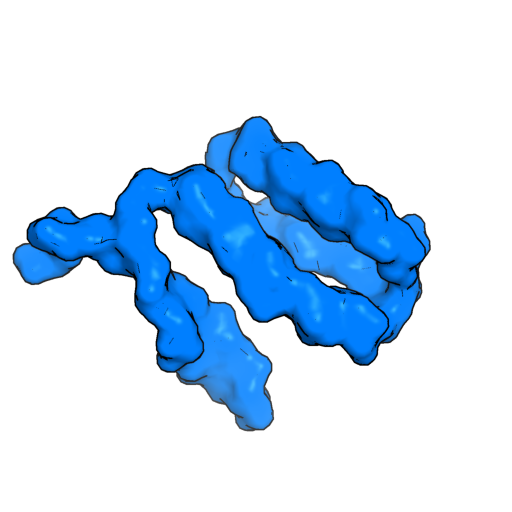 (8 Å, |Δi|>4): 94; chains: 1; bounding box: 30×22×42 Å